Protein AF-A0A432F869-F1 (afdb_monomer)

Radius of gyration: 11.65 Å; Cα contacts (8 Å, |Δi|>4): 51; chains: 1; bounding box: 26×19×39 Å

Foldseek 3Di:
DFPVVLCVLQVDDPVVVVVCCVVVLWDWDQDPVRGIDTDVVSSVVSVCVVVVPDDD

Nearest PDB structures (foldseek):
  4j2n-assembly1_A  TM=9.271E-01  e=5.041E-02  Pukovnikvirus pukovnik
  6amk-assembly1_B  TM=8.491E-01  e=7.083E-02  Streptomyces venezuelae
  6ama-assembly1_B  TM=7.541E-01  e=5.395E-02  Streptomyces venezuelae
  2zhg-assembly1_A-2  TM=8.238E-01  e=3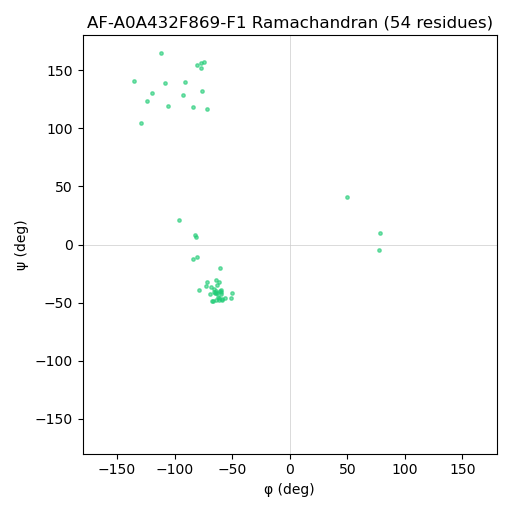.164E-01  Escherichia coli K-12
  4r4e-assembly1_A  TM=7.926E-01  e=3.625E-01  Bacillus subtilis subsp. subtilis str. 168

Secondary structure (DSSP, 8-state):
-BHHHHHHHHT--HHHHHHHHHHTSS-EEE-TTS-EEE-HHHHHHHHHHHHTT---

Structure (mmCIF, N/CA/C/O backbone):
data_AF-A0A432F869-F1
#
_entry.id   AF-A0A432F869-F1
#
loop_
_atom_site.group_PDB
_atom_site.id
_atom_site.type_symbol
_atom_site.label_atom_id
_atom_site.label_alt_id
_atom_site.label_comp_id
_atom_site.label_asym_id
_atom_site.label_entity_id
_atom_site.label_seq_id
_atom_site.pdbx_PDB_ins_code
_atom_site.Cartn_x
_atom_site.Cartn_y
_atom_site.Cartn_z
_atom_site.occupancy
_atom_site.B_iso_or_equiv
_atom_site.auth_seq_id
_atom_site.auth_comp_id
_atom_site.auth_asym_id
_atom_site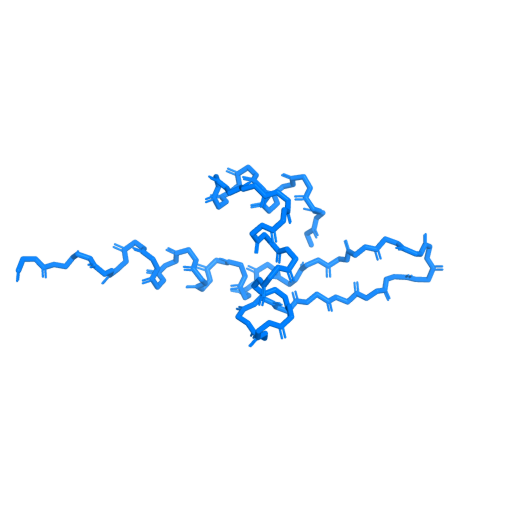.auth_atom_id
_atom_site.pdbx_PDB_model_num
ATOM 1 N N . MET A 1 1 ? -3.983 1.749 -8.566 1.00 90.69 1 MET A N 1
ATOM 2 C CA . MET A 1 1 ? -3.855 3.029 -7.822 1.00 90.69 1 MET A CA 1
ATOM 3 C C . MET A 1 1 ? -2.399 3.440 -7.732 1.00 90.69 1 MET A C 1
ATOM 5 O O . MET A 1 1 ? -1.535 2.607 -7.479 1.00 90.69 1 MET A O 1
ATOM 9 N N . ARG A 1 2 ? -2.098 4.729 -7.901 1.00 92.25 2 ARG A N 1
ATOM 10 C CA . ARG A 1 2 ? -0.729 5.245 -7.762 1.00 92.25 2 ARG A CA 1
ATOM 11 C C . ARG A 1 2 ? -0.354 5.373 -6.291 1.00 92.25 2 ARG A C 1
ATOM 13 O O . ARG A 1 2 ? -1.192 5.673 -5.449 1.00 92.25 2 ARG A O 1
ATOM 20 N N . ALA A 1 3 ? 0.943 5.262 -6.001 1.00 91.25 3 ALA A N 1
ATOM 21 C CA . ALA A 1 3 ? 1.467 5.432 -4.644 1.00 91.25 3 ALA A CA 1
ATOM 22 C C . ALA A 1 3 ? 0.972 6.723 -3.966 1.00 91.25 3 ALA A C 1
ATOM 24 O O . ALA A 1 3 ? 0.619 6.689 -2.797 1.00 91.25 3 ALA A O 1
ATOM 25 N N . LYS A 1 4 ? 0.919 7.846 -4.698 1.00 92.56 4 LYS A N 1
ATOM 26 C CA . LYS A 1 4 ? 0.448 9.133 -4.163 1.00 92.56 4 LYS A CA 1
ATOM 27 C C . LYS A 1 4 ? -0.993 9.048 -3.643 1.00 92.56 4 LYS A C 1
ATOM 29 O O . LYS A 1 4 ? -1.241 9.442 -2.514 1.00 92.56 4 LYS A O 1
ATOM 34 N N . GLU A 1 5 ? -1.892 8.468 -4.433 1.00 93.56 5 GLU A N 1
ATOM 35 C CA . GLU A 1 5 ? -3.308 8.319 -4.078 1.00 93.56 5 GLU A CA 1
ATOM 36 C C . GLU A 1 5 ? -3.473 7.424 -2.846 1.00 93.56 5 GLU A C 1
ATOM 38 O O . GLU A 1 5 ? -4.224 7.745 -1.935 1.00 93.56 5 GLU A O 1
ATOM 43 N N . VAL A 1 6 ? -2.712 6.328 -2.767 1.00 93.50 6 VAL A N 1
ATOM 44 C CA . VAL A 1 6 ? -2.758 5.420 -1.610 1.00 93.50 6 VAL A CA 1
ATOM 45 C C . VAL A 1 6 ? -2.291 6.110 -0.327 1.00 93.50 6 VAL A C 1
ATOM 47 O O . VAL A 1 6 ? -2.879 5.902 0.731 1.00 93.50 6 VAL A O 1
ATOM 50 N N . LEU A 1 7 ? -1.248 6.941 -0.406 1.00 93.88 7 LEU A N 1
ATOM 51 C CA . LEU A 1 7 ? -0.753 7.703 0.745 1.00 93.88 7 LEU A CA 1
ATOM 52 C C . LEU A 1 7 ? -1.781 8.734 1.223 1.00 93.88 7 LEU A C 1
ATOM 54 O O . LEU A 1 7 ? -1.928 8.911 2.428 1.00 93.88 7 LEU A O 1
ATOM 58 N N . GLU A 1 8 ? -2.493 9.381 0.299 1.00 93.81 8 GLU A N 1
ATOM 59 C CA . GLU A 1 8 ? -3.556 10.344 0.613 1.00 93.81 8 GLU A CA 1
ATOM 60 C C . GLU A 1 8 ? -4.783 9.657 1.234 1.00 93.81 8 GLU A C 1
ATOM 62 O O . GLU A 1 8 ? -5.301 10.137 2.242 1.00 93.81 8 GLU A O 1
ATOM 67 N N . VAL A 1 9 ? -5.197 8.503 0.696 1.00 92.12 9 VAL A N 1
ATOM 68 C CA . VAL A 1 9 ? -6.343 7.719 1.194 1.00 92.12 9 VAL A CA 1
ATOM 69 C C . VAL A 1 9 ? -6.072 7.134 2.578 1.00 92.12 9 VAL A C 1
ATOM 71 O O . VAL A 1 9 ? -6.891 7.274 3.480 1.00 92.12 9 VAL A O 1
ATOM 74 N N . LEU A 1 10 ? -4.918 6.491 2.766 1.00 90.94 10 LEU A N 1
ATOM 75 C CA . LEU A 1 10 ? -4.578 5.839 4.033 1.00 90.94 10 LEU A CA 1
ATOM 76 C C . LEU A 1 10 ? -3.979 6.802 5.068 1.00 90.94 10 LEU A C 1
ATOM 78 O O . LEU A 1 10 ? -3.825 6.422 6.225 1.00 90.94 10 LEU A O 1
ATOM 82 N N . ARG A 1 11 ? -3.599 8.023 4.661 1.00 92.62 11 ARG A N 1
ATOM 83 C CA . ARG A 1 11 ? -2.870 9.008 5.484 1.00 92.62 11 ARG A CA 1
ATOM 84 C C . ARG A 1 11 ? -1.630 8.424 6.176 1.00 92.62 11 ARG A C 1
ATOM 86 O O . ARG A 1 11 ? -1.336 8.727 7.330 1.00 92.62 11 ARG A O 1
ATOM 93 N N . ILE A 1 12 ? -0.880 7.588 5.459 1.00 92.56 12 ILE A N 1
ATOM 94 C CA . ILE A 1 12 ? 0.348 6.945 5.955 1.00 92.56 12 ILE A CA 1
ATOM 95 C C . ILE A 1 12 ? 1.596 7.473 5.250 1.00 92.56 12 ILE A C 1
ATOM 97 O O . ILE A 1 12 ? 1.546 8.055 4.169 1.00 92.56 12 ILE A O 1
ATOM 101 N N . SER A 1 13 ? 2.758 7.198 5.839 1.00 93.75 13 SER A N 1
ATOM 102 C CA . SER A 1 13 ? 4.051 7.472 5.218 1.00 93.75 13 SER A CA 1
ATOM 103 C C . SER A 1 13 ? 4.456 6.384 4.207 1.00 93.75 13 SER A C 1
ATOM 105 O O . SER A 1 13 ? 4.077 5.214 4.312 1.00 93.75 13 SER A O 1
ATOM 107 N N . ARG A 1 14 ? 5.297 6.753 3.231 1.00 91.25 14 ARG A N 1
ATOM 108 C CA . ARG A 1 14 ? 5.892 5.830 2.240 1.00 91.25 14 ARG A CA 1
ATOM 109 C C . ARG A 1 14 ? 6.565 4.590 2.851 1.00 91.25 14 ARG A C 1
ATOM 111 O O . ARG A 1 14 ? 6.314 3.502 2.334 1.00 91.25 14 ARG A O 1
ATOM 118 N N . PRO A 1 15 ? 7.393 4.685 3.915 1.00 94.88 15 PRO A N 1
ATOM 119 C CA . PRO A 1 15 ? 7.977 3.491 4.527 1.00 94.88 15 PRO A CA 1
ATOM 120 C C . PRO A 1 15 ? 6.914 2.558 5.121 1.00 94.88 15 PRO A C 1
ATOM 122 O O . PRO A 1 15 ? 7.053 1.339 5.010 1.00 94.88 15 PRO A O 1
ATOM 125 N N . THR A 1 16 ? 5.823 3.102 5.671 1.00 93.81 16 THR A N 1
ATOM 126 C CA . THR A 1 16 ? 4.688 2.298 6.142 1.00 93.81 16 THR A CA 1
ATOM 127 C C . THR A 1 16 ? 4.019 1.571 4.985 1.00 93.81 16 THR A C 1
ATOM 129 O O . THR A 1 16 ? 3.854 0.359 5.071 1.00 93.81 16 THR A O 1
ATOM 132 N N . LEU A 1 17 ? 3.726 2.260 3.878 1.00 93.75 17 LEU A N 1
ATOM 133 C CA . LEU A 1 17 ? 3.140 1.637 2.687 1.00 93.75 17 LEU A CA 1
ATOM 134 C C . LEU A 1 17 ? 4.007 0.479 2.162 1.00 93.75 17 LEU A C 1
ATOM 136 O O . LEU A 1 17 ? 3.503 -0.617 1.933 1.00 93.75 17 LEU A O 1
ATOM 140 N N . THR A 1 18 ? 5.324 0.676 2.062 1.00 92.31 18 THR A N 1
ATOM 141 C CA . THR A 1 18 ? 6.258 -0.388 1.654 1.00 92.31 18 THR A CA 1
ATOM 142 C C . THR A 1 18 ? 6.236 -1.573 2.620 1.00 92.31 18 THR A C 1
ATOM 144 O O . THR A 1 18 ? 6.298 -2.723 2.189 1.00 92.31 18 THR A O 1
ATOM 147 N N . ARG A 1 19 ? 6.144 -1.319 3.931 1.00 95.00 19 ARG A N 1
ATOM 148 C CA . ARG A 1 19 ? 6.042 -2.377 4.943 1.00 95.00 19 ARG A CA 1
ATOM 149 C C . ARG A 1 19 ? 4.745 -3.174 4.800 1.00 95.00 19 ARG A C 1
ATOM 151 O O . ARG A 1 19 ? 4.805 -4.394 4.895 1.00 95.00 19 ARG A O 1
ATOM 158 N N . LEU A 1 20 ? 3.616 -2.516 4.539 1.00 92.31 20 LEU A N 1
ATOM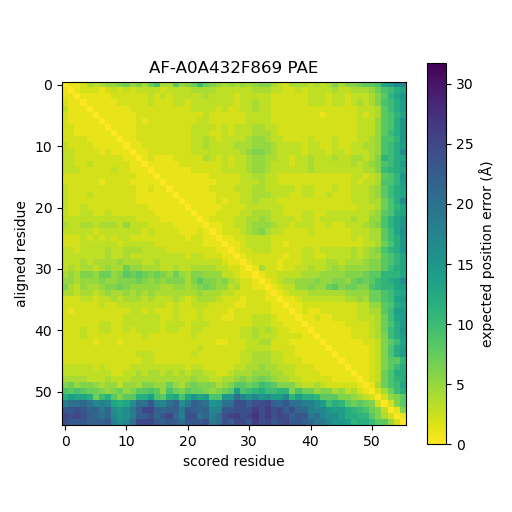 159 C CA . LEU A 1 20 ? 2.320 -3.176 4.327 1.00 92.31 20 LEU A CA 1
ATOM 160 C C . LEU A 1 20 ? 2.333 -4.064 3.081 1.00 92.31 20 LEU A C 1
ATOM 162 O O . LEU A 1 20 ? 1.876 -5.202 3.134 1.00 92.31 20 LEU A O 1
ATOM 166 N N . VAL A 1 21 ? 2.945 -3.593 1.990 1.00 93.31 21 VAL A N 1
ATOM 167 C CA . VAL A 1 21 ? 3.140 -4.410 0.783 1.00 93.31 21 VAL A CA 1
ATOM 168 C C . VAL A 1 21 ? 4.028 -5.620 1.071 1.00 93.31 21 VAL A C 1
ATOM 170 O O . VAL A 1 21 ? 3.681 -6.735 0.698 1.00 93.31 21 VAL A O 1
ATOM 173 N N . LYS A 1 22 ? 5.148 -5.434 1.784 1.00 92.88 22 LYS A N 1
ATOM 174 C CA . LYS A 1 22 ? 6.038 -6.543 2.178 1.00 92.88 22 LYS A CA 1
ATOM 175 C C . LYS A 1 22 ? 5.350 -7.575 3.074 1.00 92.88 22 LYS A C 1
ATOM 177 O O . LYS A 1 22 ? 5.707 -8.744 3.020 1.00 92.88 22 LYS A O 1
ATOM 182 N N . ARG A 1 23 ? 4.397 -7.144 3.903 1.00 93.00 23 ARG A N 1
ATOM 183 C CA . ARG A 1 23 ? 3.595 -8.018 4.772 1.00 93.00 23 ARG A CA 1
ATOM 184 C C . ARG A 1 23 ? 2.440 -8.707 4.044 1.00 93.00 23 ARG A C 1
ATOM 186 O O . ARG A 1 23 ? 1.834 -9.600 4.617 1.00 93.00 23 ARG A O 1
ATOM 193 N N . GLY A 1 24 ? 2.137 -8.305 2.809 1.00 92.12 24 GLY A N 1
ATOM 194 C CA . GLY A 1 24 ? 0.995 -8.818 2.052 1.00 92.12 24 GLY A CA 1
ATOM 195 C C . GLY A 1 24 ? -0.352 -8.217 2.464 1.00 92.12 24 GLY A C 1
ATOM 196 O O . GLY A 1 24 ? -1.381 -8.685 1.990 1.00 92.12 24 GLY A O 1
ATOM 197 N N . GLU A 1 25 ? -0.357 -7.174 3.303 1.00 91.88 25 GLU A N 1
ATOM 198 C CA . GLU A 1 25 ? -1.575 -6.464 3.729 1.00 91.88 25 GLU A CA 1
ATOM 199 C C . GLU A 1 25 ? -2.153 -5.618 2.579 1.00 91.88 25 GLU A C 1
ATOM 201 O O . GLU A 1 25 ? -3.363 -5.472 2.451 1.00 91.88 25 GLU A O 1
ATOM 206 N N . ILE A 1 26 ? -1.287 -5.093 1.703 1.00 94.00 26 ILE A N 1
ATOM 207 C CA . ILE A 1 26 ? -1.685 -4.358 0.497 1.00 94.00 26 ILE A CA 1
ATOM 208 C C . ILE A 1 26 ? -1.052 -5.020 -0.722 1.00 94.00 26 ILE A C 1
ATOM 210 O O . ILE A 1 26 ? 0.173 -5.126 -0.820 1.00 94.00 26 ILE A O 1
ATOM 214 N N . LYS A 1 27 ? -1.876 -5.416 -1.695 1.00 94.88 27 LYS A N 1
ATOM 215 C CA . LYS A 1 27 ? -1.383 -5.936 -2.970 1.00 94.88 27 LYS A CA 1
ATOM 216 C C . LYS A 1 27 ? -0.875 -4.792 -3.844 1.00 94.88 27 LYS A C 1
ATOM 218 O O . LYS A 1 27 ? -1.553 -3.786 -4.047 1.00 94.88 27 LYS A O 1
ATOM 223 N N . ALA A 1 28 ? 0.317 -4.971 -4.400 1.00 94.25 28 ALA A N 1
ATOM 224 C CA . ALA A 1 28 ? 0.885 -4.079 -5.399 1.00 94.25 28 ALA A CA 1
ATOM 225 C C . ALA A 1 28 ? 1.499 -4.901 -6.533 1.00 94.25 28 ALA A C 1
ATOM 227 O O . ALA A 1 28 ? 2.125 -5.935 -6.301 1.00 94.25 28 ALA A O 1
ATOM 228 N N . LYS A 1 29 ? 1.330 -4.431 -7.766 1.00 92.69 29 LYS A N 1
ATOM 229 C CA . LYS A 1 29 ? 1.931 -4.991 -8.974 1.00 92.69 29 LYS A CA 1
ATOM 230 C C . LYS A 1 29 ? 3.011 -4.051 -9.474 1.00 92.69 29 LYS A C 1
ATOM 232 O O . LYS A 1 29 ? 2.845 -2.832 -9.489 1.00 92.69 29 LYS A O 1
ATOM 237 N N . ARG A 1 30 ? 4.130 -4.620 -9.909 1.00 92.50 30 ARG A N 1
ATOM 238 C CA . ARG A 1 30 ? 5.170 -3.851 -10.586 1.00 92.50 30 ARG A CA 1
ATOM 239 C C . ARG A 1 30 ? 4.799 -3.733 -12.058 1.00 92.50 30 ARG A C 1
ATOM 241 O O . ARG A 1 30 ? 4.670 -4.739 -12.747 1.00 92.50 30 ARG A O 1
ATOM 248 N N . LEU A 1 31 ? 4.601 -2.506 -12.514 1.00 90.69 31 LEU A N 1
ATOM 249 C CA . LEU A 1 31 ? 4.356 -2.198 -13.915 1.00 90.69 31 LEU A CA 1
ATOM 250 C C . LEU A 1 31 ? 5.661 -2.316 -14.723 1.00 90.69 31 LEU A C 1
ATOM 252 O O . LEU A 1 31 ? 6.747 -2.133 -14.162 1.00 90.69 31 LEU A O 1
ATOM 256 N N . PRO A 1 32 ? 5.583 -2.540 -16.049 1.00 90.94 32 PRO A N 1
ATOM 257 C CA . PRO A 1 32 ? 6.761 -2.616 -16.921 1.00 90.94 32 PRO A CA 1
ATOM 258 C C . PRO A 1 32 ? 7.590 -1.320 -16.941 1.00 90.94 32 PRO A C 1
ATOM 260 O O . PRO A 1 32 ? 8.779 -1.348 -17.224 1.00 90.94 32 PRO A O 1
ATOM 263 N N . ASN A 1 33 ? 6.995 -0.185 -16.559 1.00 90.19 33 ASN A N 1
ATOM 264 C CA . ASN A 1 33 ? 7.682 1.102 -16.391 1.00 90.19 33 ASN A CA 1
ATOM 265 C C . ASN A 1 33 ? 8.402 1.257 -15.030 1.00 90.19 33 ASN A C 1
ATOM 267 O O . ASN A 1 33 ? 8.819 2.357 -14.671 1.00 90.19 33 ASN A O 1
ATOM 271 N N . GLY A 1 34 ? 8.481 0.192 -14.228 1.00 86.56 34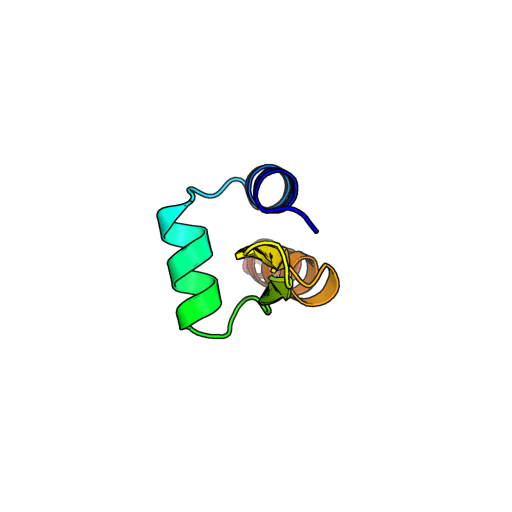 GLY A N 1
ATOM 272 C CA . GLY A 1 34 ? 9.127 0.185 -12.916 1.00 86.56 34 GLY A CA 1
ATOM 273 C C . GLY A 1 34 ? 8.313 0.819 -11.784 1.00 86.56 34 GLY A C 1
ATOM 274 O O . GLY A 1 34 ? 8.740 0.744 -10.630 1.00 86.56 34 GLY A O 1
ATOM 275 N N . ARG A 1 35 ? 7.143 1.409 -12.067 1.00 89.00 35 ARG A N 1
ATOM 276 C CA . ARG A 1 35 ? 6.240 1.943 -11.037 1.00 89.00 35 ARG A CA 1
ATOM 277 C C . ARG A 1 35 ? 5.469 0.816 -10.354 1.00 89.00 35 ARG A C 1
ATOM 279 O O . ARG A 1 35 ? 5.259 -0.251 -10.923 1.00 89.00 35 ARG A O 1
ATOM 286 N N . LEU A 1 36 ? 5.026 1.079 -9.128 1.00 90.12 36 LEU A N 1
ATOM 287 C CA . LEU A 1 36 ? 4.087 0.212 -8.425 1.00 90.12 36 LEU A CA 1
ATOM 288 C C . LEU A 1 36 ? 2.662 0.697 -8.678 1.00 90.12 36 LEU A C 1
ATOM 290 O O . LEU A 1 36 ? 2.366 1.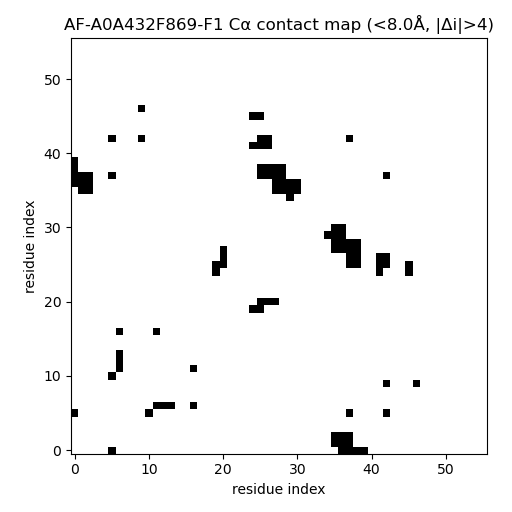878 -8.474 1.00 90.12 36 LEU A O 1
ATOM 294 N N . ASP A 1 37 ? 1.812 -0.228 -9.101 1.00 93.19 37 ASP A N 1
ATOM 295 C CA . ASP A 1 37 ? 0.370 -0.062 -9.159 1.00 93.19 37 ASP A CA 1
ATOM 296 C C . ASP A 1 37 ? -0.270 -0.859 -8.025 1.00 93.19 37 ASP A C 1
ATOM 298 O O . ASP A 1 37 ? -0.088 -2.069 -7.908 1.00 93.19 37 ASP A O 1
ATOM 302 N N . TYR A 1 38 ? -0.961 -0.154 -7.145 1.00 93.94 38 TYR A N 1
ATOM 303 C CA . TYR A 1 38 ? -1.576 -0.720 -5.954 1.00 93.94 38 TYR A CA 1
ATOM 304 C C . TYR A 1 38 ? -2.997 -1.160 -6.266 1.00 93.94 38 TYR A C 1
ATOM 306 O O . TYR A 1 38 ? -3.724 -0.458 -6.971 1.00 93.94 38 TYR A O 1
ATOM 314 N N . ASP A 1 39 ? -3.389 -2.299 -5.718 1.00 94.38 39 ASP A N 1
ATOM 315 C CA . ASP A 1 39 ? -4.741 -2.815 -5.847 1.00 94.38 39 ASP A CA 1
ATOM 316 C C . ASP A 1 39 ? -5.713 -1.976 -4.996 1.00 94.38 39 ASP A C 1
ATOM 318 O O . ASP A 1 39 ? -5.558 -1.947 -3.770 1.00 94.38 39 ASP A O 1
ATOM 322 N N . PRO A 1 40 ? -6.690 -1.276 -5.603 1.00 93.06 40 PRO A N 1
ATOM 323 C CA . PRO A 1 40 ? -7.612 -0.418 -4.864 1.00 93.06 40 PRO A CA 1
ATOM 324 C C . PRO A 1 40 ? -8.407 -1.196 -3.817 1.00 93.06 40 PRO A C 1
ATOM 326 O O . PRO A 1 40 ? -8.568 -0.726 -2.696 1.00 93.06 40 PRO A O 1
ATOM 329 N N . GLU A 1 41 ? -8.859 -2.404 -4.157 1.00 92.75 41 GLU A N 1
ATOM 330 C CA . GLU A 1 41 ? -9.664 -3.244 -3.270 1.00 92.75 41 GLU A CA 1
ATOM 331 C C . GLU A 1 41 ? -8.899 -3.593 -1.990 1.00 92.75 41 GLU A C 1
ATOM 333 O O . GLU A 1 41 ? -9.400 -3.373 -0.888 1.00 92.75 41 GLU A O 1
ATOM 338 N N . SER A 1 42 ? -7.644 -4.033 -2.119 1.00 92.62 42 SER A N 1
ATOM 339 C CA . SER A 1 42 ? -6.771 -4.280 -0.965 1.00 92.62 42 SER A CA 1
ATOM 340 C C . SER A 1 42 ? -6.544 -3.019 -0.115 1.00 92.62 42 SER A C 1
ATOM 342 O O . SER A 1 42 ? -6.524 -3.100 1.111 1.00 92.62 42 SER A O 1
ATOM 344 N N . VAL A 1 43 ? -6.393 -1.846 -0.742 1.00 93.19 43 VAL A N 1
ATOM 345 C CA . VAL A 1 43 ? -6.201 -0.564 -0.037 1.00 93.19 43 VAL A CA 1
ATOM 346 C C . VAL A 1 43 ? -7.450 -0.168 0.753 1.00 93.19 43 VAL A C 1
ATOM 348 O O . VAL A 1 43 ? -7.343 0.165 1.932 1.00 93.19 43 VAL A O 1
ATOM 351 N N . TYR A 1 44 ? -8.631 -0.223 0.137 1.00 92.50 44 TYR A N 1
ATOM 352 C CA . TYR A 1 44 ? -9.884 0.110 0.816 1.00 92.50 44 TYR A CA 1
ATOM 353 C C . TYR A 1 44 ? -10.248 -0.913 1.886 1.00 92.50 44 TYR A C 1
ATOM 355 O O . TYR A 1 44 ? -10.709 -0.525 2.955 1.00 92.50 44 TYR A O 1
ATOM 363 N N . ARG A 1 45 ? -9.983 -2.202 1.655 1.00 92.31 45 ARG A N 1
ATOM 364 C CA . ARG A 1 45 ? -10.142 -3.234 2.681 1.00 92.31 45 ARG A CA 1
ATOM 365 C C . ARG A 1 45 ? -9.272 -2.942 3.898 1.00 92.31 45 ARG A C 1
ATOM 367 O O . ARG A 1 45 ? -9.783 -2.958 5.010 1.00 92.31 45 ARG A O 1
ATOM 374 N N . TYR A 1 46 ? -8.000 -2.603 3.689 1.00 91.06 46 TYR A N 1
ATOM 375 C CA . TYR A 1 46 ? -7.107 -2.209 4.776 1.00 91.06 46 TYR A CA 1
ATOM 376 C C . TYR A 1 46 ? -7.627 -0.976 5.531 1.00 91.06 46 TYR A C 1
ATOM 378 O O . TYR A 1 46 ? -7.595 -0.932 6.760 1.00 91.06 46 TYR A O 1
ATOM 386 N N . LEU A 1 47 ? -8.135 0.022 4.802 1.00 90.81 47 LEU A N 1
ATOM 387 C CA . LEU A 1 47 ? -8.741 1.216 5.388 1.00 90.81 47 LEU A CA 1
ATOM 388 C C . LEU A 1 47 ? -9.964 0.863 6.250 1.00 90.81 47 LEU A C 1
ATOM 390 O O . LEU A 1 47 ? -10.063 1.336 7.378 1.00 90.81 47 LEU A O 1
ATOM 394 N N . LEU A 1 48 ? -10.857 0.007 5.750 1.00 89.50 48 LEU A N 1
ATOM 395 C CA . LEU A 1 48 ? -12.037 -0.470 6.474 1.00 89.50 48 LEU A CA 1
ATOM 396 C C . LEU A 1 48 ? -11.664 -1.318 7.693 1.00 89.50 48 LEU A C 1
ATOM 398 O O . LEU A 1 48 ? -12.256 -1.139 8.747 1.00 89.50 48 LEU A O 1
ATOM 402 N N . GLU A 1 49 ? -10.661 -2.190 7.597 1.00 88.44 49 GLU A N 1
ATOM 403 C CA . GLU A 1 49 ? -10.150 -2.966 8.736 1.00 88.44 49 GLU A CA 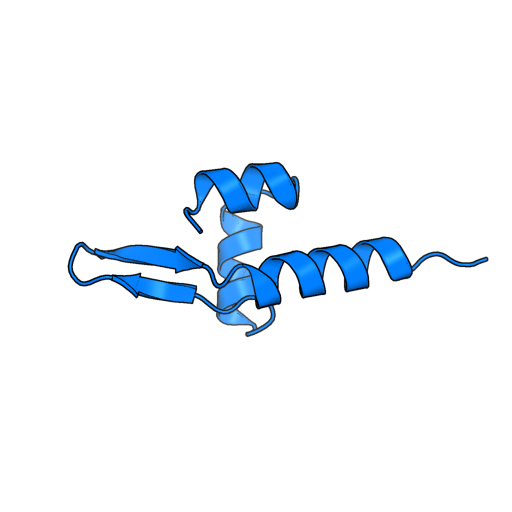1
ATOM 404 C C . GLU A 1 49 ? -9.527 -2.066 9.816 1.00 88.44 49 GLU A C 1
ATOM 406 O O . GLU A 1 49 ? -9.564 -2.399 11.001 1.00 88.44 49 GLU A O 1
ATOM 411 N N . LYS A 1 50 ? -8.959 -0.916 9.428 1.00 84.44 50 LYS A N 1
ATOM 412 C CA . LYS A 1 50 ? -8.448 0.095 10.363 1.00 84.44 50 LYS A CA 1
ATOM 413 C C . LYS A 1 50 ? -9.543 0.968 10.968 1.00 84.44 50 LYS A C 1
ATOM 415 O O . LYS A 1 50 ? -9.453 1.262 12.152 1.00 84.44 50 LYS A O 1
ATOM 420 N N . LEU A 1 51 ? -10.550 1.355 10.187 1.00 77.94 51 LEU A N 1
ATOM 421 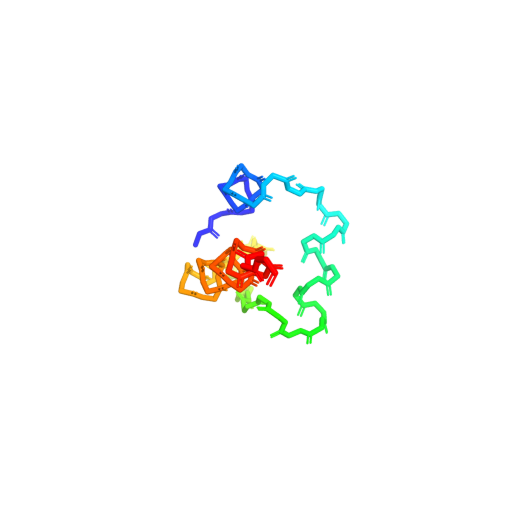C CA . LEU A 1 51 ? -11.704 2.135 10.651 1.00 77.94 51 LEU A CA 1
ATOM 422 C C . LEU A 1 51 ? -12.669 1.297 11.503 1.00 77.94 51 LEU A C 1
ATOM 424 O O . LEU A 1 51 ? -13.229 1.803 12.461 1.00 77.94 51 LEU A O 1
ATOM 428 N N . GLY A 1 52 ? -12.841 0.015 11.181 1.00 67.19 52 GLY A N 1
ATOM 429 C CA . GLY A 1 52 ? -13.727 -0.918 11.883 1.00 67.19 52 GLY A CA 1
ATOM 430 C C . GLY A 1 52 ? -13.135 -1.527 13.157 1.00 67.19 52 GLY A C 1
ATOM 431 O O . GLY A 1 52 ? -13.742 -2.429 13.726 1.00 67.19 52 GLY A O 1
ATOM 432 N N . LYS A 1 53 ? -11.953 -1.072 13.597 1.00 55.75 53 LYS A N 1
ATOM 433 C CA . LYS A 1 53 ? -11.319 -1.479 14.863 1.00 55.75 53 LYS A CA 1
ATOM 434 C C . LYS A 1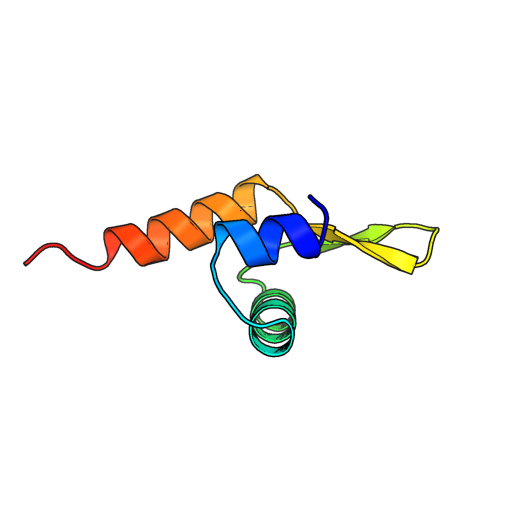 53 ? -11.566 -0.523 16.037 1.00 55.75 53 LYS A C 1
ATOM 436 O O . LYS A 1 53 ? -10.849 -0.605 17.027 1.00 55.75 53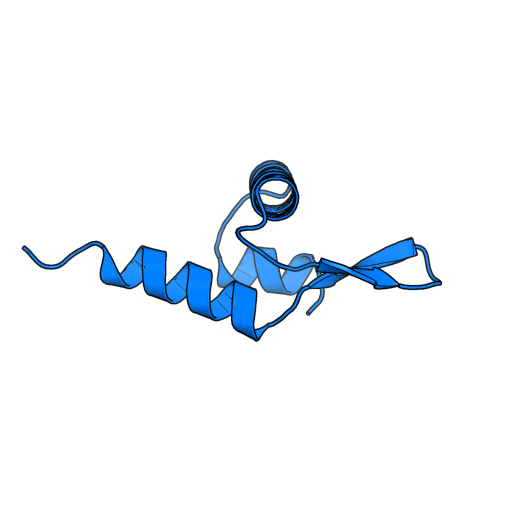 LYS A O 1
ATOM 441 N N . GLU A 1 54 ? -12.611 0.290 15.955 1.00 53.09 54 GLU A N 1
ATOM 442 C CA . GLU A 1 54 ? -13.347 0.787 17.121 1.00 53.09 54 GLU A CA 1
ATOM 443 C C . GLU A 1 54 ? -14.835 0.508 16.870 1.00 53.09 54 GLU A C 1
ATOM 445 O O . GLU A 1 54 ? -15.462 1.126 16.009 1.00 53.09 54 GLU A O 1
ATOM 450 N N . PRO A 1 55 ? -15.376 -0.513 17.541 1.00 45.88 55 PRO A N 1
ATOM 451 C CA . PRO A 1 55 ? -16.518 -0.245 18.402 1.00 45.88 55 PRO A CA 1
ATOM 452 C C . PRO A 1 55 ? -16.176 -0.611 19.854 1.00 45.88 55 PRO A C 1
ATOM 454 O O . PRO A 1 55 ? -15.619 -1.681 20.091 1.00 45.88 55 PRO A O 1
ATOM 457 N N . GLU A 1 56 ? -16.468 0.350 20.739 1.00 49.91 56 GLU A N 1
ATOM 458 C CA . GLU A 1 56 ? -16.565 0.327 22.218 1.00 49.91 56 GLU A CA 1
ATOM 459 C C . GLU A 1 56 ? -16.156 -0.942 22.985 1.00 49.91 56 GLU A C 1
ATOM 461 O O . GLU A 1 56 ? -16.775 -2.015 22.795 1.00 49.91 56 GLU A O 1
#

Mean predicted aligned error: 4.54 Å

Solvent-accessible surface area (backbone atoms only — not comparable to full-atom values): 3322 Å² total; per-residue (Å²): 75,50,64,68,58,53,33,65,75,67,70,51,53,71,70,55,53,54,50,35,40,76,70,63,63,29,51,67,44,76,43,98,86,74,46,59,38,32,41,59,66,37,48,52,51,49,48,47,60,61,62,65,71,67,76,134

pLDDT: mean 88.53, std 11.24, range [45.88, 95.0]

Sequence (56 aa):
MRAKEVLEVLRISRPTLTRLVKRGEIKAKRLPNGRLDYDPESVYRYLLEKLGKEPE